Protein AF-A0A2T4U4I1-F1 (afdb_mo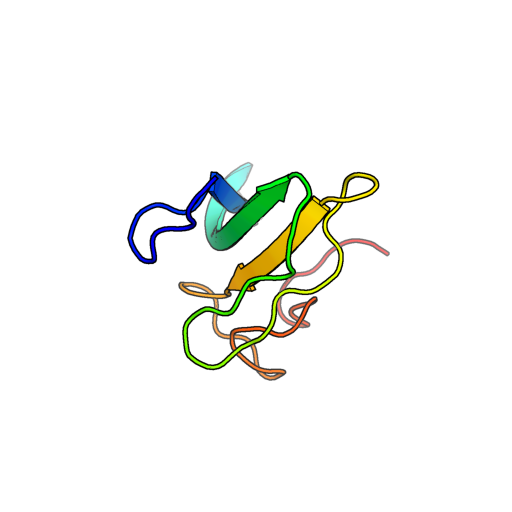nomer)

Nearest PDB structures (foldseek):
  7ui9-assembly1_a  TM=4.294E-01  e=2.360E+00  Saccharomyces cerevisiae S288C
  8ceo-assembly1_p  TM=4.498E-01  e=2.825E+00  Saccharomyces cerevisiae
  2q3a-assembly1_B  TM=2.150E-01  e=9.372E+00  unclassified

pLDDT: mean 91.34, std 10.86, range [38.78, 98.0]

Secondary structure (DSSP, 8-state):
---BTTB-SEEEEEEPTTS-EEEEEEEEEEESSS--EETTEEPEE-SSTTEEEEEE-SSS--TT-TT-S--TTS----

Foldseek 3Di:
DDWDPVDFPAWDWAQDPVRDTDGFWTKHKDAADDQDDDPNDTFDADPDPRMTMFIARPHHDAPVDRRDPDRPVRDDDD

Solvent-accessible surface area (backbone atoms only — not comparable to full-atom values): 4983 Å² total; per-residue (Å²): 125,84,89,45,96,92,58,61,75,38,82,38,66,46,82,41,98,86,78,46,76,41,78,28,31,36,28,40,67,43,71,52,86,76,84,54,71,57,97,92,38,71,44,45,81,28,101,47,93,64,24,32,25,41,50,36,36,78,66,41,85,32,96,80,36,48,62,40,94,64,45,93,87,58,90,79,88,131

Structure (mmCIF, N/CA/C/O backbone):
data_AF-A0A2T4U4I1-F1
#
_entry.id   AF-A0A2T4U4I1-F1
#
loop_
_atom_site.group_PDB
_atom_site.id
_atom_site.type_symbol
_atom_site.label_atom_id
_atom_site.label_alt_id
_atom_site.label_comp_id
_atom_site.label_asym_id
_atom_site.label_entity_id
_atom_site.label_seq_id
_atom_site.pdbx_PDB_ins_code
_atom_site.Cartn_x
_atom_site.Cartn_y
_atom_site.Cartn_z
_atom_site.occupancy
_atom_site.B_iso_or_equiv
_atom_site.auth_seq_id
_atom_site.auth_comp_id
_atom_site.auth_asym_id
_atom_site.auth_atom_id
_atom_site.pdbx_PDB_model_num
ATOM 1 N N . MET A 1 1 ? 16.601 1.452 -6.274 1.00 60.09 1 MET A N 1
ATOM 2 C CA . MET A 1 1 ? 16.239 0.674 -5.065 1.00 60.09 1 MET A CA 1
ATOM 3 C C . MET A 1 1 ? 15.441 -0.541 -5.524 1.00 60.09 1 MET A C 1
ATOM 5 O O . MET A 1 1 ? 14.715 -0.401 -6.497 1.00 60.09 1 MET A O 1
ATOM 9 N N . LYS A 1 2 ? 15.615 -1.737 -4.940 1.00 69.25 2 LYS A N 1
ATOM 10 C CA . LYS A 1 2 ? 14.870 -2.935 -5.376 1.00 69.25 2 LYS A CA 1
ATOM 11 C C . LYS A 1 2 ? 13.746 -3.218 -4.385 1.00 69.25 2 LYS A C 1
ATOM 13 O O . LYS A 1 2 ? 14.028 -3.517 -3.229 1.00 69.25 2 LYS A O 1
ATOM 18 N N . VAL A 1 3 ? 12.504 -3.131 -4.850 1.00 79.81 3 VAL A N 1
ATOM 19 C CA . VAL A 1 3 ? 11.320 -3.431 -4.038 1.00 79.81 3 VAL A CA 1
ATOM 20 C C . VAL A 1 3 ? 11.301 -4.918 -3.679 1.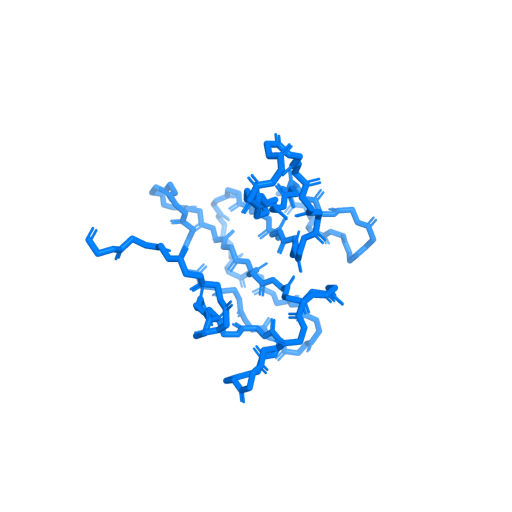00 79.81 3 VAL A C 1
ATOM 22 O O . VAL A 1 3 ? 11.565 -5.774 -4.530 1.00 79.81 3 VAL A O 1
ATOM 25 N N . HIS A 1 4 ? 10.987 -5.241 -2.422 1.00 86.25 4 HIS A N 1
ATOM 26 C CA . HIS A 1 4 ? 10.899 -6.617 -1.943 1.00 86.25 4 HIS A CA 1
ATOM 27 C C . HIS A 1 4 ? 9.504 -6.921 -1.396 1.00 86.25 4 HIS A C 1
ATOM 29 O O . HIS A 1 4 ? 9.019 -6.273 -0.476 1.00 86.25 4 HIS A O 1
ATOM 35 N N . HIS A 1 5 ? 8.886 -7.992 -1.889 1.00 84.69 5 HIS A N 1
ATOM 36 C CA . HIS A 1 5 ? 7.484 -8.312 -1.608 1.00 84.69 5 HIS A CA 1
ATOM 37 C C . HIS A 1 5 ? 7.123 -8.473 -0.119 1.00 84.69 5 HIS A C 1
ATOM 39 O O . HIS A 1 5 ? 5.996 -8.207 0.276 1.00 84.69 5 HIS A O 1
ATOM 45 N N . LYS A 1 6 ? 8.077 -8.877 0.727 1.00 91.94 6 LYS A N 1
ATOM 46 C CA . LYS A 1 6 ? 7.895 -9.002 2.190 1.00 91.94 6 LYS A CA 1
ATOM 47 C C . LYS A 1 6 ? 8.341 -7.779 3.002 1.00 91.94 6 LYS A C 1
ATOM 49 O O . LYS A 1 6 ? 8.404 -7.867 4.223 1.00 91.94 6 LYS A O 1
ATOM 54 N N . LYS A 1 7 ? 8.742 -6.690 2.350 1.00 93.06 7 LYS A N 1
ATOM 55 C CA . LYS A 1 7 ? 9.284 -5.495 3.006 1.00 93.06 7 LYS A CA 1
ATOM 56 C C . LYS A 1 7 ? 8.638 -4.250 2.392 1.00 93.06 7 LYS A C 1
ATOM 58 O O . LYS A 1 7 ? 9.284 -3.604 1.578 1.00 93.06 7 LYS A O 1
ATOM 63 N N . PRO A 1 8 ? 7.362 -3.975 2.705 1.00 95.62 8 PRO A N 1
ATOM 64 C CA . PRO A 1 8 ? 6.732 -2.737 2.270 1.00 95.62 8 PRO A CA 1
ATOM 65 C C . PRO A 1 8 ? 7.401 -1.536 2.946 1.00 95.62 8 PRO A C 1
ATOM 67 O O . PRO A 1 8 ? 7.814 -1.620 4.105 1.00 95.62 8 PRO A O 1
ATOM 70 N N . GLU A 1 9 ? 7.481 -0.422 2.228 1.00 95.81 9 GLU A N 1
ATOM 71 C CA . GLU A 1 9 ? 8.046 0.830 2.726 1.00 95.81 9 GLU A CA 1
ATOM 72 C C . GLU A 1 9 ? 7.049 1.622 3.586 1.00 95.81 9 GLU A C 1
ATOM 74 O O . GLU A 1 9 ? 7.468 2.384 4.458 1.00 95.81 9 GLU A O 1
ATOM 79 N N . VAL A 1 10 ? 5.739 1.428 3.381 1.00 95.81 10 VAL A N 1
ATOM 80 C CA . VAL A 1 10 ? 4.682 2.162 4.093 1.00 95.81 10 VAL A CA 1
ATOM 81 C C . VAL A 1 10 ? 3.637 1.208 4.669 1.00 95.81 10 VAL A C 1
ATOM 83 O O . VAL A 1 10 ? 3.189 0.265 4.013 1.00 95.81 10 VAL A O 1
ATOM 86 N N . LEU A 1 11 ? 3.211 1.487 5.903 1.00 96.88 11 LEU A N 1
ATOM 87 C CA . LEU A 1 11 ? 2.061 0.857 6.550 1.00 96.88 11 LEU A CA 1
ATOM 88 C C . LEU A 1 11 ? 0.894 1.843 6.584 1.00 96.88 11 LEU A C 1
ATOM 90 O O . LEU A 1 11 ? 1.067 2.990 6.991 1.00 96.88 11 LEU A O 1
ATOM 94 N N . VAL A 1 12 ? -0.300 1.386 6.211 1.00 95.94 12 VAL A N 1
ATOM 95 C CA . VAL A 1 12 ? -1.492 2.239 6.125 1.00 95.94 12 VAL A CA 1
ATOM 96 C C . VAL A 1 12 ? -2.477 1.860 7.221 1.00 95.94 12 VAL A C 1
ATOM 98 O O . VAL A 1 12 ? -2.933 0.714 7.304 1.00 95.94 12 VAL A O 1
ATOM 101 N N . TYR A 1 13 ? -2.829 2.843 8.050 1.00 95.88 13 TYR A N 1
ATOM 102 C CA . TYR A 1 13 ? -3.747 2.672 9.169 1.00 95.88 13 TYR A CA 1
ATOM 103 C C . TYR A 1 13 ? -5.039 3.463 8.967 1.00 95.88 13 TYR A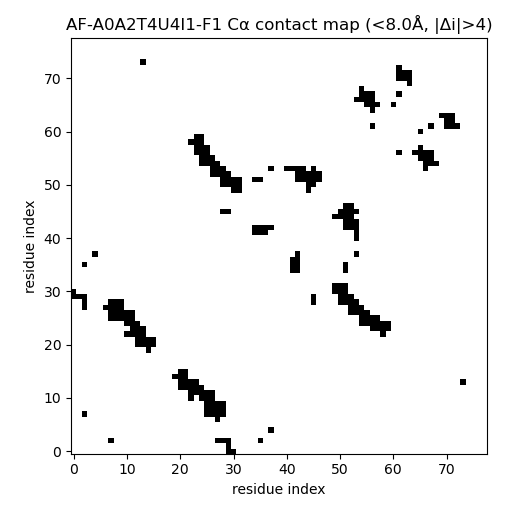 C 1
ATOM 105 O O . TYR A 1 13 ? -5.012 4.634 8.602 1.00 95.88 13 TYR A O 1
ATOM 113 N N . GLU A 1 14 ? -6.171 2.835 9.273 1.00 93.31 14 GLU A N 1
ATOM 114 C CA . GLU A 1 14 ? -7.476 3.488 9.341 1.00 93.31 14 GLU A CA 1
ATOM 115 C C . GLU A 1 14 ? -7.791 3.886 10.795 1.00 93.31 14 GLU A C 1
ATOM 117 O O . GLU A 1 14 ? -7.693 3.038 11.696 1.00 93.31 14 GLU A O 1
ATOM 122 N N . PRO A 1 15 ? -8.201 5.143 11.047 1.00 92.94 15 PRO A N 1
ATOM 123 C CA . PRO A 1 15 ? -8.731 5.556 12.340 1.00 92.94 15 PRO A CA 1
ATOM 124 C C . PRO A 1 15 ? -10.060 4.863 12.662 1.00 92.94 15 PRO A C 1
ATOM 126 O 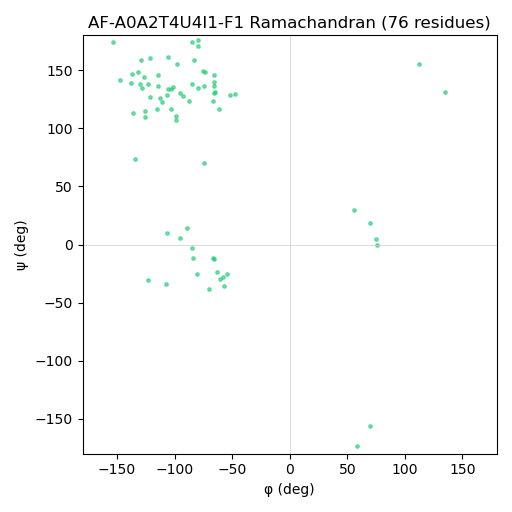O . PRO A 1 15 ? -11.006 4.871 11.877 1.00 92.94 15 PRO A O 1
ATOM 129 N N . MET A 1 16 ? -10.159 4.294 13.859 1.00 89.94 16 MET A N 1
ATOM 130 C CA . MET A 1 16 ? -11.364 3.638 14.362 1.00 89.94 16 MET A CA 1
ATOM 131 C C . MET A 1 16 ? -12.153 4.585 15.275 1.00 89.94 16 MET A C 1
ATOM 133 O O . MET A 1 16 ? -11.586 5.449 15.939 1.00 89.94 16 MET A O 1
ATOM 137 N N . LYS A 1 17 ? -13.472 4.367 15.401 1.00 90.12 17 LYS A N 1
ATOM 138 C CA . LYS A 1 17 ? -14.362 5.185 16.258 1.00 90.12 17 LYS A CA 1
ATOM 139 C C . LYS A 1 17 ? -13.916 5.290 17.723 1.00 90.12 17 LYS A C 1
ATOM 141 O O . LYS A 1 17 ? -14.272 6.239 18.404 1.00 90.12 17 LYS A O 1
ATOM 146 N N . ASN A 1 18 ? -13.169 4.304 18.212 1.00 91.25 18 ASN A N 1
ATOM 147 C CA . ASN A 1 18 ? -12.645 4.257 19.578 1.00 91.25 18 ASN A CA 1
ATOM 148 C C . ASN A 1 18 ? -11.262 4.924 19.724 1.00 91.25 18 ASN A C 1
ATOM 150 O O . ASN A 1 18 ? -10.572 4.664 20.706 1.00 91.25 18 ASN A O 1
ATOM 154 N N . GLY A 1 19 ? -10.824 5.705 18.733 1.00 91.75 19 GLY A N 1
ATOM 155 C CA . GLY A 1 19 ? -9.532 6.395 18.730 1.00 91.75 19 GLY A CA 1
ATOM 156 C C . GLY A 1 19 ? -8.325 5.497 18.445 1.00 91.75 19 GLY A C 1
ATOM 157 O O . GLY A 1 19 ? -7.200 5.985 18.410 1.00 91.75 19 GLY A O 1
ATOM 158 N N . LYS A 1 20 ? -8.521 4.189 18.232 1.00 95.69 20 LYS A N 1
ATOM 159 C CA . LYS A 1 20 ? -7.434 3.271 17.865 1.00 95.69 20 LYS A CA 1
ATOM 160 C C . LYS A 1 20 ? -7.154 3.319 16.367 1.00 95.69 20 LYS A C 1
ATOM 162 O O . LYS A 1 20 ? -8.020 3.664 15.570 1.00 95.69 20 LYS A O 1
ATOM 167 N N . LEU A 1 21 ? -5.958 2.885 15.990 1.00 95.62 21 LEU A N 1
ATOM 168 C CA . LEU A 1 21 ? -5.559 2.695 14.600 1.00 95.62 21 LEU A CA 1
ATOM 169 C C . LEU A 1 21 ? -5.624 1.214 14.231 1.00 95.62 21 LEU A C 1
ATOM 171 O O . LEU A 1 21 ? -5.160 0.358 14.988 1.00 95.62 21 LEU A O 1
ATOM 175 N N . LYS A 1 22 ? -6.186 0.907 13.061 1.00 95.19 22 LYS A N 1
ATOM 176 C CA . LYS A 1 22 ? -6.206 -0.447 12.501 1.00 95.19 22 LYS A CA 1
ATOM 177 C C . LYS A 1 22 ? -5.338 -0.501 11.253 1.00 95.19 22 LYS A C 1
ATOM 179 O O . LYS A 1 22 ? -5.563 0.275 10.337 1.00 95.19 22 LYS A O 1
ATOM 184 N N . LEU A 1 23 ? -4.383 -1.430 11.201 1.00 97.38 23 LEU A N 1
ATOM 185 C CA . LEU A 1 23 ? -3.609 -1.696 9.987 1.00 97.38 23 LEU A CA 1
ATOM 186 C C . LEU A 1 23 ? -4.542 -2.281 8.917 1.00 97.38 23 LEU A C 1
ATOM 188 O O . LEU A 1 23 ? -5.218 -3.282 9.169 1.00 97.38 23 LEU A O 1
ATOM 192 N N . VAL A 1 24 ? -4.611 -1.640 7.751 1.00 97.75 24 VAL A N 1
ATOM 193 C CA . VAL A 1 24 ? -5.567 -1.996 6.686 1.00 97.75 24 VAL A CA 1
ATOM 194 C C . VAL A 1 24 ? -4.899 -2.319 5.354 1.00 97.75 24 VAL A C 1
ATOM 196 O O . VAL A 1 24 ? -5.418 -3.167 4.622 1.00 97.75 24 VAL A O 1
ATOM 199 N N . ALA A 1 25 ? -3.749 -1.707 5.069 1.00 97.81 25 ALA A N 1
ATOM 200 C CA . ALA A 1 25 ? -3.019 -1.862 3.815 1.00 97.81 25 ALA A CA 1
ATOM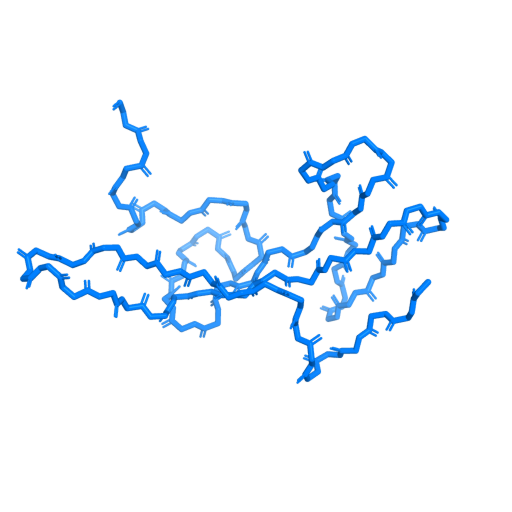 201 C C . ALA A 1 25 ? -1.511 -1.615 3.994 1.00 97.81 25 ALA A C 1
ATOM 203 O O . ALA A 1 25 ? -1.045 -1.231 5.072 1.00 97.81 25 ALA A O 1
ATOM 204 N N . VAL A 1 26 ? -0.760 -1.849 2.922 1.00 98.00 26 VAL A N 1
ATOM 205 C CA . VAL A 1 26 ? 0.649 -1.469 2.777 1.00 98.00 26 VAL A CA 1
ATOM 206 C C . VAL A 1 26 ? 0.849 -0.728 1.461 1.00 98.00 26 VAL A C 1
ATOM 208 O O . VAL A 1 26 ? 0.074 -0.930 0.526 1.00 98.00 26 VAL A O 1
ATOM 211 N N . GLU A 1 27 ? 1.922 0.051 1.361 1.00 96.69 27 GLU A N 1
ATOM 212 C CA . GLU A 1 27 ? 2.418 0.525 0.068 1.00 96.69 27 GLU A CA 1
ATOM 213 C C . GLU A 1 27 ? 3.868 0.107 -0.134 1.00 96.69 27 GLU A C 1
ATOM 215 O O . GLU A 1 27 ? 4.699 0.186 0.777 1.00 96.69 27 GLU A O 1
ATOM 220 N N . TYR A 1 28 ? 4.154 -0.334 -1.354 1.00 96.50 28 TYR A N 1
ATOM 221 C CA . TYR A 1 28 ? 5.514 -0.484 -1.842 1.00 96.50 28 TYR A CA 1
ATOM 222 C C . TYR A 1 28 ? 5.908 0.799 -2.553 1.00 96.50 28 TYR A C 1
ATOM 224 O O . TYR A 1 28 ? 5.181 1.229 -3.447 1.00 96.50 28 TYR A O 1
ATOM 232 N N . LEU A 1 29 ? 7.045 1.386 -2.191 1.00 95.19 29 LEU A N 1
ATOM 233 C CA . LEU A 1 29 ? 7.468 2.691 -2.692 1.00 95.19 29 LEU A CA 1
ATOM 234 C C . LEU A 1 29 ? 8.893 2.625 -3.238 1.00 95.19 29 LEU A C 1
ATOM 236 O O . LEU A 1 29 ? 9.800 2.089 -2.603 1.00 95.19 29 LEU A O 1
ATOM 240 N N . THR A 1 30 ? 9.120 3.221 -4.406 1.00 93.38 30 THR A N 1
ATOM 241 C CA . THR A 1 30 ? 10.472 3.381 -4.952 1.00 93.38 30 THR A CA 1
ATOM 242 C C . THR A 1 30 ? 10.678 4.769 -5.558 1.00 93.38 30 THR A C 1
ATOM 244 O O . THR A 1 30 ? 9.788 5.272 -6.246 1.00 93.38 30 THR A O 1
ATOM 247 N N . PRO A 1 31 ? 11.848 5.399 -5.349 1.00 91.69 31 PRO A N 1
ATOM 248 C CA . PRO A 1 31 ? 12.223 6.607 -6.067 1.00 91.69 31 PRO A CA 1
ATOM 249 C C . PRO A 1 31 ? 12.867 6.269 -7.419 1.00 91.69 31 PRO A C 1
ATOM 251 O O . PRO A 1 31 ? 13.734 5.393 -7.488 1.00 91.69 31 PRO A O 1
ATOM 254 N N . GLY A 1 32 ? 12.505 7.027 -8.453 1.00 83.06 32 GLY A N 1
ATOM 255 C CA . GLY A 1 32 ? 13.174 7.098 -9.751 1.00 83.06 32 GLY A CA 1
ATOM 256 C C . GLY A 1 32 ? 13.292 5.784 -10.524 1.00 83.06 32 GLY A C 1
ATOM 257 O O . GLY A 1 32 ? 12.783 4.735 -10.131 1.00 83.06 32 GLY A O 1
ATOM 258 N N . GLY A 1 33 ? 14.023 5.862 -11.638 1.00 86.88 33 GLY A N 1
ATOM 259 C CA . GLY A 1 33 ? 14.356 4.720 -12.487 1.00 86.88 33 GLY A CA 1
ATOM 260 C C . GLY A 1 33 ? 13.165 4.144 -13.250 1.00 86.88 33 GLY A C 1
ATOM 261 O O . GLY A 1 33 ? 12.174 4.829 -13.514 1.00 86.88 33 GLY A O 1
ATOM 262 N N . ASP A 1 34 ? 13.291 2.870 -13.614 1.00 90.44 34 ASP A N 1
ATOM 263 C CA . ASP A 1 34 ? 12.246 2.150 -14.332 1.00 90.44 34 ASP A CA 1
ATOM 264 C C . ASP A 1 34 ? 11.084 1.803 -13.402 1.00 90.44 34 ASP A C 1
ATOM 266 O O . ASP A 1 34 ? 11.274 1.325 -12.279 1.00 90.44 34 ASP A O 1
ATOM 270 N N .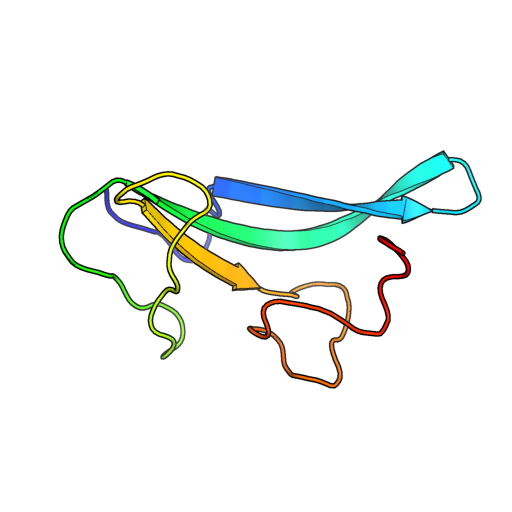 ARG A 1 35 ? 9.863 1.999 -13.904 1.00 94.19 35 ARG A N 1
ATOM 271 C CA . ARG A 1 35 ? 8.634 1.654 -13.191 1.00 94.19 35 ARG A CA 1
ATOM 272 C C . ARG A 1 35 ? 8.597 0.142 -12.913 1.00 94.19 35 ARG A C 1
ATOM 274 O O . ARG A 1 35 ? 8.549 -0.646 -13.862 1.00 94.19 35 ARG A O 1
ATOM 281 N N . PRO A 1 36 ? 8.595 -0.292 -11.641 1.00 94.44 36 PRO A N 1
ATOM 282 C CA . PRO A 1 36 ? 8.667 -1.706 -11.306 1.00 94.44 36 PRO A CA 1
ATOM 283 C C . PRO A 1 36 ? 7.308 -2.398 -11.459 1.00 94.44 36 PRO A C 1
ATOM 285 O O . PRO A 1 36 ? 6.270 -1.794 -11.746 1.00 94.44 36 PRO A O 1
ATOM 288 N N . SER A 1 37 ? 7.316 -3.710 -11.249 1.00 94.75 37 SER A N 1
ATOM 289 C CA . SER A 1 37 ? 6.104 -4.513 -11.111 1.00 94.75 37 SER A CA 1
ATOM 290 C C . SER A 1 37 ? 6.247 -5.501 -9.963 1.00 94.75 37 SER A C 1
ATOM 292 O O . SER A 1 37 ? 7.340 -6.008 -9.702 1.00 94.75 37 SER A O 1
ATOM 294 N N . LEU A 1 38 ? 5.140 -5.794 -9.288 1.00 94.69 38 LEU A N 1
ATOM 295 C CA . LEU A 1 38 ? 5.072 -6.768 -8.206 1.00 94.69 38 LEU A CA 1
ATOM 296 C C . LEU A 1 38 ? 3.698 -7.441 -8.211 1.00 94.69 38 LEU A C 1
ATOM 298 O O . LEU A 1 38 ? 2.697 -6.799 -8.499 1.00 94.69 38 LEU A O 1
ATOM 302 N N . PHE A 1 39 ? 3.646 -8.748 -7.935 1.00 95.06 39 PHE A N 1
ATOM 303 C CA . PHE A 1 39 ? 2.398 -9.535 -7.963 1.00 95.06 39 PHE A CA 1
ATOM 304 C C . PHE A 1 39 ? 1.633 -9.461 -9.299 1.00 95.06 39 PHE A C 1
ATOM 306 O O . PHE A 1 39 ? 0.408 -9.544 -9.332 1.00 95.06 39 PHE A O 1
ATOM 313 N N . GLY A 1 40 ? 2.357 -9.275 -10.406 1.00 94.81 40 GLY A N 1
ATOM 314 C CA . GLY A 1 40 ? 1.761 -9.080 -11.729 1.00 94.81 40 GLY A CA 1
ATOM 315 C C . GLY A 1 40 ? 1.153 -7.691 -11.958 1.00 94.81 40 GLY A C 1
ATOM 316 O O . GLY A 1 40 ? 0.583 -7.471 -13.019 1.00 94.81 40 GLY A O 1
ATOM 317 N N . GLN A 1 41 ? 1.292 -6.754 -11.014 1.00 96.12 41 GLN A N 1
ATOM 318 C CA . GLN A 1 41 ? 0.832 -5.371 -11.142 1.00 96.12 41 GLN A CA 1
ATOM 319 C C . GLN A 1 41 ? 1.998 -4.433 -11.426 1.00 96.12 41 GLN A C 1
ATOM 321 O O . GLN A 1 41 ? 3.035 -4.502 -10.760 1.00 96.12 41 GLN A O 1
ATOM 326 N N . LYS A 1 42 ? 1.820 -3.537 -12.398 1.00 95.75 42 LYS A N 1
ATOM 327 C CA . LYS A 1 42 ? 2.697 -2.373 -12.556 1.00 95.75 42 LYS A CA 1
ATOM 328 C C . LYS A 1 42 ? 2.386 -1.363 -11.461 1.00 95.75 42 LYS A C 1
ATOM 330 O O . LYS A 1 42 ? 1.250 -1.271 -11.015 1.00 95.75 42 LYS A O 1
ATOM 335 N N . PHE A 1 43 ? 3.404 -0.627 -11.042 1.00 95.88 43 PHE A N 1
ATOM 336 C CA . PHE A 1 43 ? 3.228 0.432 -10.056 1.00 95.88 43 PHE A CA 1
ATOM 337 C C . PHE A 1 43 ? 2.569 1.651 -10.714 1.00 95.88 43 PHE A C 1
ATOM 339 O O . PHE A 1 43 ? 2.793 1.927 -11.900 1.00 95.88 43 PHE A O 1
ATOM 346 N N . ASP A 1 44 ? 1.793 2.384 -9.928 1.00 96.06 44 ASP A N 1
ATOM 347 C CA . ASP A 1 44 ? 1.259 3.693 -10.281 1.00 96.06 44 ASP A CA 1
ATOM 348 C C . ASP A 1 44 ? 2.279 4.790 -9.958 1.00 96.06 44 ASP A C 1
ATOM 350 O O . ASP A 1 44 ? 3.351 4.531 -9.393 1.00 96.06 44 ASP A O 1
ATOM 354 N N . ASP A 1 45 ? 1.963 6.024 -10.342 1.00 95.75 45 ASP A N 1
ATOM 355 C CA . ASP A 1 45 ? 2.754 7.175 -9.922 1.00 95.75 45 ASP A CA 1
ATOM 356 C C . ASP A 1 45 ? 2.645 7.346 -8.404 1.00 95.75 45 ASP A C 1
ATOM 358 O O . ASP A 1 45 ? 1.564 7.284 -7.816 1.00 95.75 45 ASP A O 1
ATOM 362 N N . GLY A 1 46 ? 3.799 7.499 -7.761 1.00 93.75 46 GLY A N 1
ATOM 363 C CA . GLY A 1 46 ? 3.888 7.648 -6.320 1.00 93.75 46 GLY A CA 1
ATOM 364 C C . GLY A 1 46 ? 3.564 9.072 -5.858 1.00 93.75 46 GLY A C 1
ATOM 365 O O . GLY A 1 46 ? 3.480 10.001 -6.662 1.00 93.75 46 GLY A O 1
ATOM 366 N N . PRO A 1 47 ? 3.438 9.279 -4.537 1.00 91.25 47 PRO A N 1
ATOM 367 C CA . PRO A 1 47 ? 3.079 10.573 -3.952 1.00 91.25 47 PRO A CA 1
ATOM 368 C C . PRO A 1 47 ? 4.139 11.669 -4.149 1.00 91.25 47 PRO A C 1
ATOM 370 O O . PRO A 1 47 ? 3.859 12.841 -3.907 1.00 91.25 47 PRO A O 1
ATOM 373 N N . PHE A 1 48 ? 5.355 11.312 -4.575 1.00 92.25 48 PHE A N 1
ATOM 374 C CA . PHE A 1 48 ? 6.441 12.255 -4.837 1.00 92.25 48 PHE A CA 1
ATOM 375 C C . PHE A 1 48 ? 6.806 12.284 -6.328 1.00 92.25 48 PHE A C 1
ATOM 377 O O . PHE A 1 48 ? 6.783 11.232 -6.978 1.00 92.25 48 PHE A O 1
ATOM 384 N N . PRO A 1 49 ? 7.208 13.442 -6.885 1.00 94.00 49 PRO A N 1
ATOM 385 C CA . PRO A 1 49 ? 7.663 13.530 -8.269 1.00 94.00 49 PRO A CA 1
ATOM 386 C C . PRO A 1 49 ? 8.758 12.509 -8.588 1.00 94.00 49 PRO A C 1
ATOM 388 O O . PRO A 1 49 ? 9.758 12.404 -7.877 1.00 94.00 49 PRO A O 1
ATOM 391 N N . GLY A 1 50 ? 8.557 11.750 -9.666 1.00 94.00 50 GLY A N 1
ATOM 392 C CA . GLY A 1 50 ? 9.493 10.713 -10.099 1.00 94.00 50 GLY A CA 1
ATOM 393 C C . GLY A 1 50 ? 9.551 9.490 -9.181 1.00 94.00 50 GLY A C 1
ATOM 394 O O . GLY A 1 50 ? 10.532 8.758 -9.238 1.00 94.00 50 GLY A O 1
ATOM 395 N N . SER A 1 51 ? 8.554 9.262 -8.325 1.00 94.88 51 SER A N 1
ATOM 396 C CA . SER A 1 51 ? 8.418 8.027 -7.544 1.00 94.88 51 SER A CA 1
ATOM 397 C C . SER A 1 51 ? 7.308 7.137 -8.097 1.00 94.88 51 SER A C 1
ATOM 399 O O . SER A 1 51 ? 6.431 7.606 -8.819 1.00 94.88 51 SER A O 1
ATOM 401 N N . TYR A 1 52 ? 7.342 5.856 -7.736 1.00 96.31 52 TYR A N 1
ATOM 402 C CA . TYR A 1 52 ? 6.296 4.891 -8.067 1.00 96.31 52 TYR A CA 1
ATOM 403 C C . TYR A 1 52 ? 5.809 4.187 -6.808 1.00 96.31 52 TYR A C 1
ATOM 405 O O . TYR A 1 52 ? 6.616 3.876 -5.923 1.00 96.31 52 TYR A O 1
ATOM 413 N N . ALA A 1 53 ? 4.511 3.893 -6.761 1.00 96.31 53 ALA A N 1
ATOM 414 C CA . ALA A 1 53 ? 3.873 3.213 -5.644 1.00 96.31 53 ALA A CA 1
ATOM 415 C C . ALA A 1 53 ? 2.982 2.051 -6.104 1.00 96.31 53 ALA A C 1
ATOM 417 O O . ALA A 1 53 ? 2.372 2.097 -7.170 1.00 96.31 53 ALA A O 1
ATOM 418 N N . LEU A 1 54 ? 2.884 1.009 -5.282 1.00 96.94 54 LEU A N 1
ATOM 419 C CA . LEU A 1 54 ? 1.842 -0.009 -5.400 1.00 96.94 54 LEU A CA 1
ATOM 420 C C . LEU A 1 54 ? 1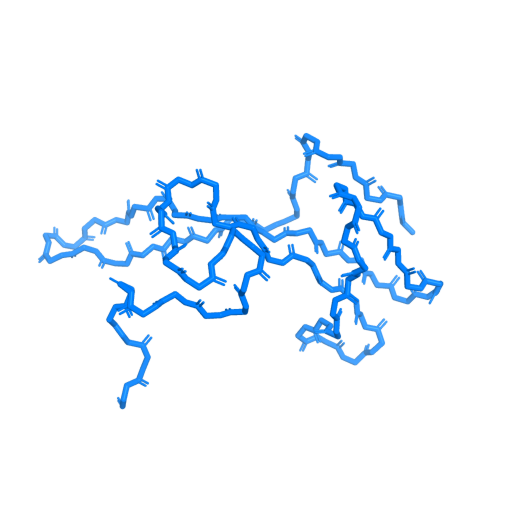.130 -0.130 -4.057 1.00 96.94 54 LEU A C 1
ATOM 422 O O . LEU A 1 54 ? 1.705 -0.641 -3.092 1.00 96.94 54 LEU A O 1
ATOM 426 N N . HIS A 1 55 ? -0.116 0.332 -4.013 1.00 97.44 55 HIS A N 1
ATOM 427 C CA . HIS A 1 55 ? -0.984 0.196 -2.850 1.00 97.44 55 HIS A CA 1
ATOM 428 C C . HIS A 1 55 ? -1.580 -1.215 -2.797 1.00 97.44 55 HIS A C 1
ATOM 430 O O . HIS A 1 55 ? -2.043 -1.730 -3.812 1.00 97.44 55 HIS A O 1
ATOM 436 N N . ALA A 1 56 ? -1.587 -1.851 -1.625 1.00 97.88 56 ALA A N 1
ATOM 437 C CA . ALA A 1 56 ? -2.138 -3.192 -1.450 1.00 97.88 56 ALA A CA 1
ATOM 438 C C . ALA A 1 56 ? -2.987 -3.308 -0.174 1.00 97.88 56 ALA A C 1
ATOM 440 O O . ALA A 1 56 ? -2.480 -3.300 0.952 1.00 97.88 56 ALA A O 1
ATOM 441 N N . TRP A 1 57 ? -4.290 -3.511 -0.359 1.00 97.75 57 TRP A N 1
ATOM 442 C CA . TRP A 1 57 ? -5.289 -3.758 0.682 1.00 97.75 57 TRP A CA 1
ATOM 443 C C . TRP A 1 57 ? -5.189 -5.182 1.250 1.00 97.75 57 TRP A C 1
ATOM 445 O O . TRP A 1 57 ? -6.049 -6.028 1.014 1.00 97.75 57 TRP A O 1
ATOM 455 N N . VAL A 1 58 ? -4.121 -5.458 2.003 1.00 96.75 58 VAL A N 1
ATOM 456 C CA . VAL A 1 58 ? -3.821 -6.806 2.523 1.00 96.75 58 VAL A CA 1
ATOM 457 C C . VAL A 1 58 ? -4.802 -7.250 3.615 1.00 96.75 58 VAL A C 1
ATOM 459 O O . VAL A 1 58 ? -5.186 -8.417 3.655 1.00 96.75 58 VAL A O 1
ATOM 462 N N . TRP A 1 59 ? -5.226 -6.344 4.506 1.00 97.19 59 TRP A N 1
ATOM 463 C CA . TRP A 1 59 ? -6.053 -6.715 5.669 1.00 97.19 59 TRP A CA 1
ATOM 464 C C . TRP A 1 59 ? -7.507 -6.274 5.561 1.00 97.19 59 TRP A C 1
ATOM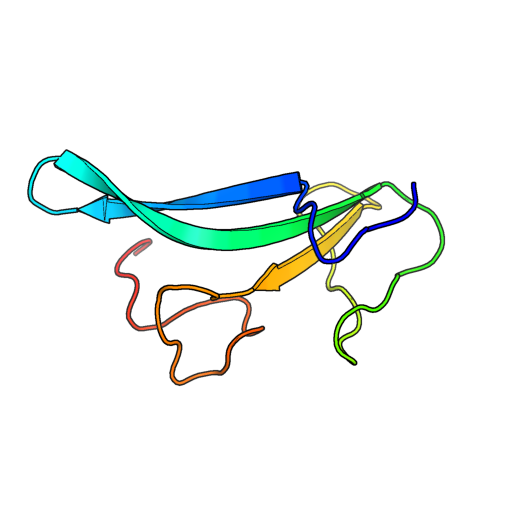 466 O O . TRP A 1 59 ? -8.398 -6.956 6.073 1.00 97.19 59 TRP A O 1
ATOM 476 N N . LYS A 1 60 ? -7.781 -5.130 4.929 1.00 96.31 60 LYS A N 1
ATOM 477 C CA . LYS A 1 60 ? -9.154 -4.663 4.730 1.00 96.31 60 LYS A CA 1
ATOM 478 C C . LYS A 1 60 ? -9.622 -5.018 3.329 1.00 96.31 60 LYS A C 1
ATOM 480 O O . LYS A 1 60 ? -9.238 -4.363 2.372 1.00 96.31 60 LYS A O 1
ATOM 485 N N . ASN A 1 61 ? -10.508 -6.009 3.231 1.00 96.75 61 ASN A N 1
ATOM 486 C CA . ASN A 1 61 ? -11.120 -6.410 1.963 1.00 96.75 61 ASN A CA 1
ATOM 487 C C . ASN A 1 61 ? -11.638 -5.191 1.172 1.00 96.75 61 ASN A C 1
ATOM 489 O O . ASN A 1 61 ? -12.402 -4.387 1.718 1.00 96.75 61 ASN A O 1
ATOM 493 N N . ASN A 1 62 ? -11.267 -5.096 -0.102 1.00 97.38 62 ASN A N 1
ATOM 494 C CA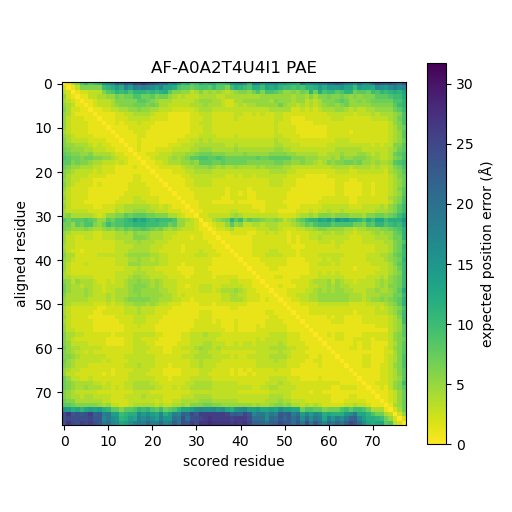 . ASN A 1 62 ? -11.668 -4.030 -1.011 1.00 97.38 62 ASN A CA 1
ATOM 495 C C . ASN A 1 62 ? -12.525 -4.611 -2.152 1.00 97.38 62 ASN A C 1
ATOM 497 O O . ASN A 1 62 ? -12.013 -5.439 -2.907 1.00 97.38 62 ASN A O 1
ATOM 501 N N . PRO A 1 63 ? -13.810 -4.221 -2.285 1.00 96.94 63 PRO A N 1
ATOM 502 C CA . PRO A 1 63 ? -14.663 -4.705 -3.373 1.00 96.94 63 PRO A CA 1
ATOM 503 C C . PRO A 1 63 ? -14.167 -4.281 -4.763 1.00 96.94 63 PRO A C 1
ATOM 505 O O . PRO A 1 63 ? -14.436 -4.994 -5.722 1.00 96.94 63 PRO A O 1
ATOM 508 N N . ASP A 1 64 ? -13.395 -3.196 -4.854 1.00 96.62 64 ASP A N 1
ATOM 509 C CA . ASP A 1 64 ? -12.830 -2.704 -6.115 1.00 96.62 64 ASP A CA 1
ATOM 510 C C . ASP A 1 64 ? -11.502 -3.409 -6.461 1.00 96.62 64 ASP A C 1
ATOM 512 O O . ASP A 1 64 ? -10.923 -3.192 -7.523 1.00 96.62 64 ASP A O 1
ATOM 516 N N . GLY A 1 65 ? -11.024 -4.291 -5.574 1.00 97.00 65 GLY A N 1
ATOM 517 C CA . GLY A 1 65 ? -9.822 -5.100 -5.753 1.00 97.00 65 GLY A CA 1
ATOM 518 C C . GLY A 1 65 ? -8.680 -4.731 -4.805 1.00 97.00 65 GLY A C 1
ATOM 519 O O . GLY A 1 65 ? -8.569 -3.613 -4.306 1.00 97.00 65 GLY A O 1
ATOM 520 N N . MET A 1 66 ? -7.790 -5.697 -4.553 1.00 97.44 66 MET A N 1
ATOM 521 C CA . MET A 1 66 ? -6.690 -5.549 -3.587 1.00 97.44 66 MET A CA 1
ATOM 522 C C . MET A 1 66 ? -5.713 -4.416 -3.932 1.00 97.44 66 MET A C 1
ATOM 524 O O . MET A 1 66 ? -5.136 -3.837 -3.021 1.00 97.44 66 MET A O 1
ATOM 528 N N . PHE A 1 67 ? -5.539 -4.097 -5.215 1.00 97.19 67 PHE A N 1
ATOM 529 C CA . PHE A 1 67 ? -4.605 -3.068 -5.688 1.00 97.19 67 PHE A CA 1
ATOM 530 C C . PHE A 1 67 ? -5.301 -1.788 -6.167 1.00 97.19 67 PHE A C 1
ATOM 532 O O . PHE A 1 67 ? -4.666 -0.938 -6.777 1.00 97.19 67 PHE A O 1
ATOM 539 N N . ALA A 1 68 ? -6.608 -1.644 -5.925 1.00 95.12 68 ALA A N 1
ATOM 540 C CA . ALA A 1 68 ? -7.305 -0.410 -6.261 1.00 95.12 68 ALA A CA 1
ATOM 541 C C . ALA A 1 68 ? -6.784 0.752 -5.401 1.00 95.12 68 ALA A C 1
ATOM 543 O O . ALA A 1 68 ? -6.571 0.592 -4.195 1.00 95.12 68 ALA A O 1
ATOM 544 N N . ALA A 1 69 ? -6.630 1.927 -6.018 1.00 90.44 69 ALA A N 1
ATOM 545 C CA . ALA A 1 69 ? -6.102 3.125 -5.364 1.00 90.44 69 ALA A CA 1
ATOM 546 C C . ALA A 1 69 ? -6.909 3.533 -4.118 1.00 90.44 69 ALA A C 1
ATOM 548 O O . ALA A 1 69 ? -6.345 3.969 -3.121 1.00 90.44 69 ALA A O 1
ATOM 549 N N . ASN A 1 70 ? -8.230 3.338 -4.155 1.00 90.69 70 ASN A N 1
ATOM 550 C CA . ASN A 1 70 ? -9.146 3.653 -3.061 1.00 90.69 70 ASN A CA 1
ATOM 551 C C . ASN A 1 70 ? -9.908 2.402 -2.611 1.00 90.69 70 ASN A C 1
ATOM 553 O O . ASN A 1 70 ? -10.038 1.438 -3.365 1.00 90.69 70 ASN A O 1
ATOM 557 N N . ASN A 1 71 ? -10.456 2.431 -1.392 1.00 94.00 71 ASN A N 1
ATOM 558 C CA . ASN A 1 71 ? -11.362 1.398 -0.886 1.00 94.00 71 ASN A CA 1
ATOM 559 C C . ASN A 1 71 ? -12.668 2.041 -0.400 1.00 94.00 71 ASN A C 1
ATOM 561 O O . ASN A 1 71 ? -12.643 2.741 0.615 1.00 94.00 71 ASN A O 1
ATOM 565 N N . PRO A 1 72 ? -13.825 1.760 -1.028 1.00 93.88 72 PRO A N 1
ATOM 566 C CA . PRO A 1 72 ? -15.101 2.391 -0.684 1.00 93.88 72 PRO A CA 1
ATOM 567 C C . PRO A 1 72 ? -15.606 2.013 0.718 1.00 93.88 72 PRO A C 1
ATOM 569 O O . PRO A 1 72 ? -16.544 2.615 1.239 1.00 93.88 72 PRO A O 1
ATOM 572 N N . LYS A 1 73 ? -14.996 1.011 1.366 1.00 92.50 73 LYS A N 1
ATOM 573 C CA . LYS A 1 73 ? -15.281 0.659 2.764 1.00 92.50 73 LYS A CA 1
ATOM 574 C C . LYS A 1 73 ? -14.491 1.501 3.768 1.00 92.50 73 LYS A C 1
ATOM 576 O O . LYS A 1 73 ? -14.772 1.397 4.964 1.00 92.50 73 LYS A O 1
ATOM 581 N N . VAL A 1 74 ? -13.485 2.264 3.341 1.00 87.88 74 VAL A N 1
ATOM 582 C CA . VAL A 1 74 ? -12.805 3.270 4.168 1.00 87.88 74 VAL A CA 1
ATOM 583 C C . VAL A 1 74 ? -13.585 4.569 4.040 1.00 87.88 74 VAL A C 1
ATOM 585 O O . VAL A 1 74 ? -13.840 5.043 2.939 1.00 87.88 74 VAL A O 1
ATOM 588 N N . LYS A 1 75 ? -14.025 5.116 5.173 1.00 73.94 75 LYS A N 1
ATOM 589 C CA . LYS A 1 75 ? -14.794 6.363 5.191 1.00 73.94 75 LYS A CA 1
ATOM 590 C C . LYS A 1 75 ? -13.859 7.531 5.536 1.00 73.94 75 LYS A C 1
ATOM 592 O O . LYS A 1 75 ? -13.416 7.614 6.677 1.00 73.94 75 LYS A O 1
ATOM 597 N N . GLY A 1 76 ? -13.596 8.402 4.555 1.00 64.31 76 GLY A N 1
ATOM 598 C CA . GLY A 1 76 ? -12.814 9.654 4.645 1.00 64.31 76 GLY A CA 1
ATOM 599 C C . GLY A 1 76 ? -11.837 9.781 3.461 1.00 64.31 76 GLY A C 1
ATOM 600 O O . GLY A 1 76 ? -11.169 8.801 3.158 1.00 64.31 76 GLY A O 1
ATOM 601 N N . CYS A 1 77 ? -11.718 10.888 2.719 1.00 38.78 77 CYS A N 1
ATOM 602 C CA . CYS A 1 77 ? -12.143 12.282 2.924 1.00 38.78 77 CYS A CA 1
ATOM 603 C C . CYS A 1 77 ? -13.347 12.688 2.042 1.00 38.78 77 CYS A C 1
ATOM 605 O O . CYS A 1 77 ? -13.276 12.536 0.826 1.00 38.78 77 CYS A O 1
ATOM 607 N N . ASN A 1 78 ? -14.398 13.256 2.647 1.00 41.81 78 ASN A N 1
ATOM 608 C CA . ASN A 1 78 ? -15.286 14.231 1.995 1.00 41.81 78 ASN A CA 1
ATOM 609 C C . ASN A 1 78 ? -14.964 15.607 2.575 1.00 41.81 78 ASN A C 1
ATOM 611 O O . ASN A 1 78 ? -14.610 15.631 3.779 1.00 41.81 78 ASN A O 1
#

Radius of gyration: 13.22 Å; Cα contacts (8 Å, |Δi|>4): 134; chains: 1; bounding box: 32×24×34 Å

Organism: NCBI:txid200989

Mean predicted aligned error: 3.96 Å

Sequence (78 aa):
MKVHHKKPEVLVYEPMKNGKLKLVAVEYLTPGGDRPSLFGQKFDDGPFPGSYALHAWVWKNNPDGMFAANNPKVKGCN